Protein AF-A0A7C5ZPL4-F1 (afdb_monomer)

Sequence (131 aa):
MDIEQVAVFYNSINVDIITVKNFYTKLKKICKCLKPVDITNRREVSLFLEAMKKMKNIKNIFLINLGGDGSLFSSLSILAKTLETQKIHTISFNFGNKGFYCFYPKNLLFDFLEDKINIMDIIKNDYEEEN

Structure (mmCIF, N/CA/C/O backbone):
data_AF-A0A7C5ZPL4-F1
#
_entry.id   AF-A0A7C5ZPL4-F1
#
loop_
_atom_site.group_PDB
_atom_site.id
_atom_site.type_symbol
_atom_site.label_atom_id
_atom_site.label_alt_id
_atom_site.label_comp_id
_atom_site.label_asym_id
_atom_site.label_entity_id
_atom_site.label_seq_id
_atom_site.pdbx_PDB_ins_code
_atom_site.Cartn_x
_atom_site.Cartn_y
_atom_site.Cartn_z
_atom_site.occupancy
_atom_site.B_iso_or_equiv
_atom_site.auth_seq_id
_atom_site.auth_comp_id
_atom_site.auth_asym_id
_atom_site.auth_atom_id
_atom_site.pdbx_PDB_model_num
ATOM 1 N N . MET A 1 1 ? -20.536 -1.997 0.596 1.00 47.38 1 MET A N 1
ATOM 2 C CA . MET A 1 1 ? -19.347 -2.129 1.460 1.00 47.38 1 MET A CA 1
ATOM 3 C C . MET A 1 1 ? -18.987 -0.734 1.942 1.00 47.38 1 MET A C 1
ATOM 5 O O . MET A 1 1 ? -18.669 0.096 1.100 1.00 47.38 1 MET A O 1
ATOM 9 N N . ASP A 1 2 ? -19.099 -0.445 3.240 1.00 47.03 2 ASP A N 1
ATOM 10 C CA . ASP A 1 2 ? -18.647 0.839 3.797 1.00 47.03 2 ASP A CA 1
ATOM 11 C C . ASP A 1 2 ? -17.136 0.773 4.021 1.00 47.03 2 ASP A C 1
ATOM 13 O O . ASP A 1 2 ? -16.641 0.399 5.083 1.00 47.03 2 ASP A O 1
ATOM 17 N N . ILE A 1 3 ? -16.388 1.123 2.976 1.00 48.88 3 ILE A N 1
ATOM 18 C CA . ILE A 1 3 ? -14.916 1.158 2.928 1.00 48.88 3 ILE A CA 1
ATOM 19 C C . ILE A 1 3 ? -14.376 2.385 3.695 1.00 48.88 3 ILE A C 1
ATOM 21 O O . ILE A 1 3 ? -13.333 2.953 3.386 1.00 48.88 3 ILE A O 1
ATOM 25 N N . GLU A 1 4 ? -15.121 2.882 4.681 1.00 42.69 4 GLU A N 1
ATOM 26 C CA . GLU A 1 4 ? -14.905 4.217 5.241 1.00 42.69 4 GLU A CA 1
ATOM 27 C C . GLU A 1 4 ? -13.690 4.307 6.169 1.00 42.69 4 GLU A C 1
ATOM 29 O O . GLU A 1 4 ? -13.283 5.409 6.530 1.00 42.69 4 GLU A O 1
ATOM 34 N N . GLN A 1 5 ? -13.065 3.183 6.530 1.00 49.53 5 GLN A N 1
ATOM 35 C CA . GLN A 1 5 ? -11.955 3.154 7.484 1.00 49.53 5 GLN A CA 1
ATOM 36 C C . GLN A 1 5 ? -10.837 2.230 7.019 1.00 49.53 5 GLN A C 1
ATOM 38 O O . GLN A 1 5 ? -10.563 1.214 7.638 1.00 49.53 5 GLN A O 1
ATOM 43 N N . VAL A 1 6 ? -10.202 2.588 5.908 1.00 50.62 6 VAL A N 1
ATOM 44 C CA . VAL A 1 6 ? -9.039 1.873 5.384 1.00 50.62 6 VAL A CA 1
ATOM 45 C C . VAL A 1 6 ? -7.761 2.509 5.931 1.00 50.62 6 VAL A C 1
ATOM 47 O O . VAL A 1 6 ? -7.609 3.726 5.956 1.00 50.62 6 VAL A O 1
ATOM 50 N N . ALA A 1 7 ? -6.808 1.697 6.369 1.00 49.94 7 ALA A N 1
ATOM 51 C CA . ALA A 1 7 ? -5.435 2.144 6.567 1.00 49.94 7 ALA A CA 1
ATOM 52 C C . ALA A 1 7 ? -4.584 1.493 5.482 1.00 49.94 7 ALA A C 1
ATOM 54 O O . ALA A 1 7 ? -4.239 0.329 5.628 1.00 49.94 7 ALA A O 1
ATOM 55 N N . VAL A 1 8 ? -4.296 2.228 4.399 1.00 53.03 8 VAL A N 1
ATOM 56 C CA . VAL A 1 8 ? -3.412 1.742 3.334 1.00 53.03 8 VAL A CA 1
ATOM 57 C C . VAL A 1 8 ? -1.968 2.025 3.663 1.00 53.03 8 VAL A C 1
ATOM 59 O O . VAL A 1 8 ? -1.477 3.145 3.556 1.00 53.03 8 VAL A O 1
ATOM 62 N N . PHE A 1 9 ? -1.287 0.951 3.990 1.00 54.56 9 PHE A N 1
ATOM 63 C CA . PHE A 1 9 ? 0.153 0.902 4.086 1.00 54.56 9 PHE A CA 1
ATOM 64 C C . PHE A 1 9 ? 0.780 0.850 2.717 1.00 54.56 9 PHE A C 1
ATOM 66 O O . PHE A 1 9 ? 0.168 0.344 1.787 1.00 54.56 9 PHE A O 1
ATOM 73 N N . TYR A 1 10 ? 2.006 1.342 2.637 1.00 56.62 10 TYR A N 1
ATOM 74 C CA . TYR A 1 10 ? 2.786 1.354 1.425 1.00 56.62 10 TYR A CA 1
ATOM 75 C C . TYR A 1 10 ? 4.208 0.910 1.757 1.00 56.62 10 TYR A C 1
ATOM 77 O O . TYR A 1 10 ? 4.804 1.363 2.728 1.00 56.62 10 TYR A O 1
ATOM 85 N N . ASN A 1 11 ? 4.773 0.021 0.959 1.00 57.69 11 ASN A N 1
ATOM 86 C CA . ASN A 1 11 ? 6.172 -0.357 1.074 1.00 57.69 11 ASN A CA 1
ATOM 87 C C . ASN A 1 11 ? 6.708 -0.523 -0.335 1.00 57.69 11 ASN A C 1
ATOM 89 O O . ASN A 1 11 ? 6.133 -1.312 -1.078 1.00 57.69 11 ASN A O 1
ATOM 93 N N . SER A 1 12 ? 7.769 0.204 -0.689 1.00 58.69 12 SER A N 1
ATOM 94 C CA . SER A 1 12 ? 8.490 -0.060 -1.925 1.00 58.69 12 SER A CA 1
ATOM 95 C C . SER A 1 12 ? 9.966 -0.238 -1.741 1.00 58.69 12 SER A C 1
ATOM 97 O O . SER A 1 12 ? 10.683 0.679 -1.349 1.00 58.69 12 SER A O 1
ATOM 99 N N . ILE A 1 13 ? 10.412 -1.399 -2.184 1.00 61.62 13 ILE A N 1
ATOM 100 C CA . ILE A 1 13 ? 11.803 -1.673 -2.478 1.00 6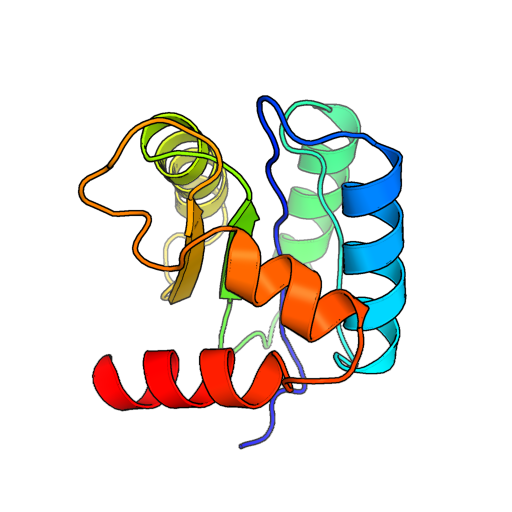1.62 13 ILE A CA 1
ATOM 101 C C . ILE A 1 13 ? 11.868 -1.804 -4.000 1.00 61.62 13 ILE A C 1
ATOM 103 O O . ILE A 1 13 ? 11.098 -2.565 -4.581 1.00 61.62 13 ILE A O 1
ATOM 107 N N . ASN A 1 14 ? 12.758 -1.046 -4.642 1.00 66.12 14 ASN A N 1
ATOM 108 C CA . ASN A 1 14 ? 12.953 -1.028 -6.101 1.00 66.12 14 ASN A CA 1
ATOM 109 C C . ASN A 1 14 ? 11.787 -0.458 -6.938 1.00 66.12 14 ASN A C 1
ATOM 111 O O . ASN A 1 14 ? 11.712 -0.730 -8.135 1.00 66.12 14 ASN A O 1
ATOM 115 N N . VAL A 1 15 ? 10.904 0.353 -6.346 1.00 75.00 15 VAL A N 1
ATOM 116 C CA . VAL A 1 15 ? 9.918 1.159 -7.093 1.00 75.00 15 VAL A CA 1
ATOM 117 C C . VAL A 1 15 ? 10.379 2.608 -7.103 1.00 75.00 15 VAL A C 1
ATOM 119 O O . VAL A 1 15 ? 10.842 3.119 -6.082 1.00 75.00 15 VAL A O 1
ATOM 122 N N . ASP A 1 16 ? 10.282 3.276 -8.248 1.00 81.00 16 ASP A N 1
ATOM 123 C CA . ASP A 1 16 ? 10.698 4.667 -8.357 1.00 81.00 16 ASP A CA 1
ATOM 124 C C . ASP A 1 16 ? 9.755 5.603 -7.580 1.00 81.00 16 ASP A C 1
ATOM 126 O O . ASP A 1 16 ? 8.538 5.409 -7.515 1.00 81.00 16 ASP A O 1
ATOM 130 N N . ILE A 1 17 ? 10.334 6.660 -7.002 1.00 75.94 17 ILE A N 1
ATOM 131 C CA . ILE A 1 17 ? 9.637 7.608 -6.120 1.00 75.94 17 ILE A CA 1
ATOM 132 C C . ILE A 1 17 ? 8.465 8.334 -6.797 1.00 75.94 17 ILE A C 1
ATOM 134 O O . ILE A 1 17 ? 7.549 8.795 -6.114 1.00 75.94 17 ILE A O 1
ATOM 138 N N . ILE A 1 18 ? 8.479 8.465 -8.126 1.00 82.94 18 ILE A N 1
ATOM 139 C CA . ILE A 1 18 ? 7.422 9.151 -8.874 1.00 82.94 18 ILE A CA 1
ATOM 140 C C . ILE A 1 18 ? 6.197 8.239 -8.956 1.00 82.94 18 ILE A C 1
ATOM 142 O O . ILE A 1 18 ? 5.100 8.670 -8.601 1.00 82.94 18 ILE A O 1
ATOM 146 N N . THR A 1 19 ? 6.388 6.969 -9.317 1.00 82.56 19 THR A N 1
ATOM 147 C CA . THR A 1 19 ? 5.342 5.937 -9.312 1.00 82.56 19 THR A CA 1
ATOM 148 C C . THR A 1 19 ? 4.688 5.821 -7.938 1.00 82.56 19 THR A C 1
ATOM 150 O O . THR A 1 19 ? 3.462 5.872 -7.837 1.00 82.56 19 THR A O 1
ATOM 153 N N . VAL A 1 20 ? 5.493 5.781 -6.868 1.00 77.12 20 VAL A N 1
ATOM 154 C CA . VAL A 1 20 ? 5.013 5.782 -5.473 1.00 77.12 20 VAL A CA 1
ATOM 155 C C . VAL A 1 20 ? 4.065 6.954 -5.201 1.00 77.12 20 VAL A C 1
ATOM 157 O O . VAL A 1 20 ? 2.942 6.783 -4.719 1.00 77.12 20 VAL A O 1
ATOM 160 N N . LYS A 1 21 ? 4.521 8.174 -5.512 1.00 78.69 21 LYS A N 1
ATOM 161 C CA . LYS A 1 21 ? 3.781 9.412 -5.242 1.00 78.69 21 LYS A CA 1
ATOM 162 C C . LYS A 1 21 ? 2.495 9.494 -6.053 1.00 78.69 21 LYS A C 1
ATOM 164 O O . LYS A 1 21 ? 1.470 9.922 -5.515 1.00 78.69 21 LYS A O 1
ATOM 169 N N . ASN A 1 22 ? 2.536 9.080 -7.316 1.00 85.56 22 ASN A N 1
ATOM 170 C CA . ASN A 1 22 ? 1.370 9.053 -8.192 1.00 85.56 22 ASN A CA 1
ATOM 171 C C . ASN A 1 22 ? 0.332 8.053 -7.681 1.00 85.56 22 ASN A C 1
ATOM 173 O O . ASN A 1 22 ? -0.841 8.411 -7.551 1.00 85.56 22 ASN A O 1
ATOM 177 N N . PHE A 1 23 ? 0.774 6.850 -7.303 1.00 83.12 23 PHE A N 1
ATOM 178 C CA . PHE A 1 23 ? -0.086 5.813 -6.738 1.00 83.12 23 PHE A CA 1
ATOM 179 C C . PHE A 1 23 ? -0.801 6.319 -5.490 1.00 83.12 23 PHE A C 1
ATOM 181 O O . PHE A 1 23 ? -2.030 6.310 -5.422 1.00 83.12 23 PHE A O 1
ATOM 188 N N . TYR A 1 24 ? -0.037 6.862 -4.543 1.00 77.19 24 TYR A N 1
ATOM 189 C CA . TYR A 1 24 ? -0.584 7.412 -3.312 1.00 77.19 24 TYR A CA 1
ATOM 190 C C . TYR A 1 24 ? -1.571 8.564 -3.559 1.00 77.19 24 TYR A C 1
ATOM 192 O O . TYR A 1 24 ? -2.670 8.582 -3.000 1.00 77.19 24 TYR A O 1
ATOM 200 N N . THR A 1 25 ? -1.204 9.522 -4.414 1.00 80.06 25 THR A N 1
ATOM 201 C CA . THR A 1 25 ? -2.050 10.683 -4.729 1.00 80.06 25 THR A CA 1
ATOM 202 C C . THR A 1 25 ? -3.380 10.250 -5.330 1.00 80.06 25 THR A C 1
ATOM 204 O O . THR A 1 25 ? -4.424 10.811 -4.993 1.00 80.06 25 THR A O 1
ATOM 207 N N . LYS A 1 26 ? -3.351 9.242 -6.205 1.00 83.81 26 LYS A N 1
ATOM 208 C CA . LYS A 1 26 ? -4.546 8.696 -6.836 1.00 83.81 26 LYS A CA 1
ATOM 209 C C . LYS A 1 26 ? -5.410 7.949 -5.831 1.00 83.81 26 LYS A C 1
ATOM 211 O O . LYS A 1 26 ? -6.593 8.247 -5.708 1.00 83.81 26 LYS A O 1
ATOM 216 N N . LEU A 1 27 ? -4.807 7.070 -5.039 1.00 77.62 27 LEU A N 1
ATOM 217 C CA . LEU A 1 27 ? -5.506 6.289 -4.028 1.00 77.62 27 LEU A CA 1
ATOM 218 C C . LEU A 1 27 ? -6.185 7.170 -2.966 1.00 77.62 27 LEU A C 1
ATOM 220 O O . LEU A 1 27 ? -7.303 6.888 -2.541 1.00 77.62 27 LEU A O 1
ATOM 224 N N . LYS A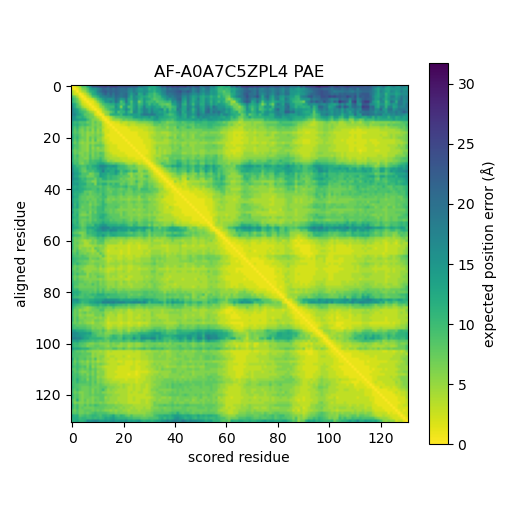 1 28 ? -5.567 8.301 -2.602 1.00 76.12 28 LYS A N 1
ATOM 225 C CA . LYS A 1 28 ? -6.138 9.278 -1.660 1.00 76.12 28 LYS A CA 1
ATOM 226 C C . LYS A 1 28 ? -7.444 9.910 -2.158 1.00 76.12 28 LYS A C 1
ATOM 228 O O . LYS A 1 28 ? -8.256 10.338 -1.345 1.00 76.12 28 LYS A O 1
ATOM 233 N N . LYS A 1 29 ? -7.661 9.982 -3.475 1.00 75.56 29 LYS A N 1
ATOM 234 C CA . LYS A 1 29 ? -8.931 10.468 -4.044 1.00 75.56 29 LYS A CA 1
ATOM 235 C C . LYS A 1 29 ? -10.063 9.451 -3.892 1.00 75.56 29 LYS A C 1
ATOM 237 O O . LYS A 1 29 ? -11.224 9.827 -3.986 1.00 75.56 29 LYS A O 1
ATOM 242 N N . ILE A 1 30 ? -9.715 8.184 -3.687 1.00 72.44 30 ILE A N 1
ATOM 243 C CA . ILE A 1 30 ? -10.639 7.054 -3.720 1.00 72.44 30 ILE A CA 1
ATOM 244 C C . ILE A 1 30 ? -10.990 6.608 -2.296 1.00 72.44 30 ILE A C 1
ATOM 246 O O . ILE A 1 30 ? -12.150 6.334 -1.995 1.00 72.44 30 ILE A O 1
ATOM 250 N N . CYS A 1 31 ? -10.013 6.586 -1.387 1.00 67.75 31 CYS A N 1
ATOM 251 C CA . CYS A 1 31 ? -10.231 6.178 -0.002 1.00 67.75 31 CYS A CA 1
ATOM 252 C C . CYS A 1 31 ? -10.416 7.395 0.917 1.00 67.75 31 CYS A C 1
ATOM 254 O O . CYS A 1 31 ? -9.539 8.253 1.016 1.00 67.75 31 CYS A O 1
ATOM 256 N N . LYS A 1 32 ? -11.536 7.436 1.655 1.00 58.12 32 LYS A N 1
ATOM 257 C CA . LYS A 1 32 ? -11.850 8.520 2.610 1.00 58.12 32 LYS A CA 1
ATOM 258 C C . LYS A 1 32 ? -10.897 8.562 3.812 1.00 58.12 32 LYS A C 1
ATOM 260 O O . LYS A 1 32 ? -10.599 9.637 4.324 1.00 58.12 32 LYS A O 1
ATOM 265 N N . CYS A 1 33 ? -10.392 7.404 4.230 1.00 58.00 33 CYS A N 1
ATOM 266 C CA . CYS A 1 33 ? -9.316 7.278 5.203 1.00 58.00 33 CYS A CA 1
ATOM 267 C C . CYS A 1 33 ? -8.135 6.622 4.490 1.00 58.00 33 CYS A C 1
ATOM 269 O O . CYS A 1 33 ? -8.244 5.495 4.022 1.00 58.00 33 CYS 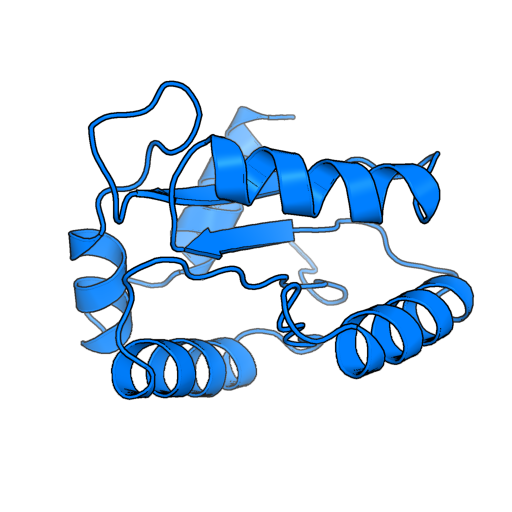A O 1
ATOM 271 N N . LEU A 1 34 ? -7.034 7.353 4.337 1.00 60.69 34 LEU A N 1
ATOM 272 C CA . LEU A 1 34 ? -5.795 6.838 3.769 1.00 60.69 34 LEU A CA 1
ATOM 273 C C . LEU A 1 34 ? -4.636 7.505 4.505 1.00 60.69 34 LEU A C 1
ATOM 275 O O . LEU A 1 34 ? -4.573 8.736 4.573 1.00 60.69 34 LEU A O 1
ATOM 279 N N . LYS A 1 35 ? -3.722 6.712 5.062 1.00 61.88 35 LYS A N 1
ATOM 280 C CA . LYS A 1 35 ? -2.466 7.217 5.617 1.00 61.88 35 LYS A CA 1
ATOM 281 C C . LYS A 1 35 ? -1.312 6.459 4.980 1.00 61.88 35 LYS A C 1
ATOM 283 O O . LYS A 1 35 ? -1.146 5.296 5.325 1.00 61.88 35 LYS A O 1
ATOM 288 N N . PRO A 1 36 ? -0.526 7.097 4.097 1.00 59.94 36 PRO A N 1
ATOM 289 C CA . PRO A 1 36 ? 0.688 6.478 3.613 1.00 59.94 36 PRO A CA 1
ATOM 290 C C . PRO A 1 36 ? 1.626 6.348 4.801 1.00 59.94 36 PRO A C 1
ATOM 292 O O . PRO A 1 36 ? 1.661 7.210 5.685 1.00 59.94 36 PRO A O 1
ATOM 295 N N . VAL A 1 37 ? 2.392 5.277 4.807 1.00 61.31 37 VAL A N 1
ATOM 296 C CA . VAL A 1 37 ? 3.458 5.101 5.776 1.00 61.31 37 VAL A CA 1
ATOM 297 C C . VAL A 1 37 ? 4.632 4.603 4.985 1.00 61.31 37 VAL A C 1
ATOM 299 O O . VAL A 1 37 ? 4.573 3.488 4.482 1.00 61.31 37 VAL A O 1
ATOM 302 N N . ASP A 1 38 ? 5.681 5.402 4.861 1.00 64.94 38 ASP A N 1
ATOM 303 C CA . ASP A 1 38 ? 6.962 4.844 4.466 1.00 64.94 38 ASP A CA 1
ATOM 304 C C . ASP A 1 38 ? 7.507 4.026 5.643 1.00 64.94 38 ASP A C 1
ATOM 306 O O . ASP A 1 38 ? 7.973 4.572 6.645 1.00 64.94 38 ASP A O 1
ATOM 310 N N . ILE A 1 39 ? 7.435 2.696 5.543 1.00 61.00 39 ILE A N 1
ATOM 311 C CA . ILE A 1 39 ? 7.905 1.815 6.618 1.00 61.00 39 ILE A CA 1
ATOM 312 C C . ILE A 1 39 ? 9.426 1.867 6.824 1.00 61.00 39 ILE A C 1
ATOM 314 O O . ILE A 1 39 ? 9.917 1.450 7.875 1.00 61.00 39 ILE A O 1
ATOM 318 N N . THR A 1 40 ? 10.180 2.379 5.847 1.00 61.25 40 THR A N 1
ATOM 319 C CA . THR A 1 40 ? 11.624 2.606 5.989 1.00 61.25 40 THR A CA 1
ATOM 320 C C . THR A 1 40 ? 11.902 3.868 6.808 1.00 61.25 40 THR A C 1
ATOM 322 O O . THR A 1 40 ? 12.934 3.976 7.478 1.00 61.25 40 THR A O 1
ATOM 325 N N . ASN A 1 41 ? 10.936 4.790 6.859 1.00 71.00 41 ASN A N 1
ATOM 326 C CA . ASN A 1 41 ? 10.982 5.994 7.666 1.00 71.00 41 ASN A CA 1
ATOM 327 C C . ASN A 1 41 ? 10.418 5.740 9.072 1.00 71.00 41 ASN A C 1
ATOM 329 O O . ASN A 1 41 ? 9.215 5.822 9.331 1.00 71.00 41 ASN A O 1
ATOM 333 N N . ARG A 1 42 ? 11.317 5.520 10.040 1.00 73.00 42 ARG A N 1
ATOM 334 C CA . ARG A 1 42 ? 10.948 5.279 11.449 1.00 73.00 42 ARG A CA 1
ATOM 335 C C . ARG A 1 42 ? 10.021 6.346 12.038 1.00 73.00 42 ARG A C 1
ATOM 337 O O . ARG A 1 42 ? 9.192 6.020 12.882 1.00 73.00 42 ARG A O 1
ATOM 344 N N . ARG A 1 43 ? 10.150 7.613 11.623 1.00 77.19 43 ARG A N 1
ATOM 345 C CA . ARG A 1 43 ? 9.307 8.701 12.139 1.00 77.19 43 ARG A CA 1
ATOM 346 C C . ARG A 1 43 ? 7.870 8.566 11.650 1.00 77.19 43 ARG A C 1
ATOM 348 O O . ARG A 1 43 ? 6.948 8.750 12.441 1.00 77.19 43 ARG A O 1
ATOM 355 N N . GLU A 1 44 ? 7.684 8.247 10.373 1.00 72.44 44 GLU A N 1
ATOM 3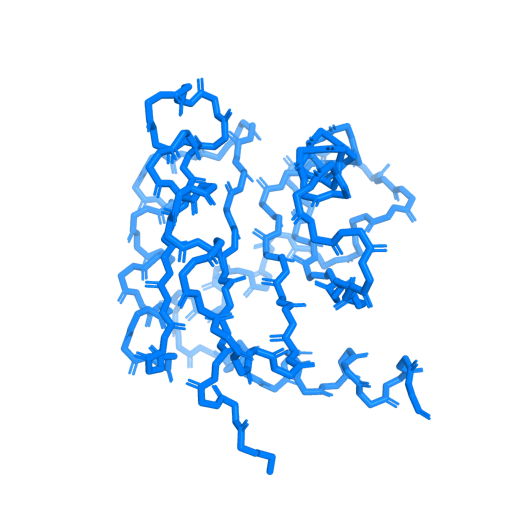56 C CA . GLU A 1 44 ? 6.354 8.015 9.804 1.00 72.44 44 GLU A CA 1
ATOM 357 C C . GLU A 1 44 ? 5.692 6.796 10.428 1.00 72.44 44 GLU A C 1
ATOM 359 O O . GLU A 1 44 ? 4.530 6.885 10.822 1.00 72.44 44 GLU A O 1
ATOM 364 N N . VAL A 1 45 ? 6.449 5.710 10.619 1.00 72.94 45 VAL A N 1
ATOM 365 C CA . VAL A 1 45 ? 5.969 4.530 11.347 1.00 72.94 45 VAL A CA 1
ATOM 366 C C . VAL A 1 45 ? 5.477 4.927 12.737 1.00 72.94 45 VAL A C 1
ATOM 368 O O . VAL A 1 45 ? 4.326 4.661 13.059 1.00 72.94 45 VAL A O 1
ATOM 371 N N . SER A 1 46 ? 6.274 5.628 13.548 1.00 76.12 46 SER A N 1
ATOM 372 C CA . SER A 1 46 ? 5.852 6.033 14.900 1.00 76.12 46 SER A CA 1
ATOM 373 C C . SER A 1 46 ? 4.577 6.886 14.907 1.00 76.12 46 SER A C 1
ATOM 375 O O . SER A 1 46 ? 3.652 6.600 15.667 1.00 76.12 46 SER A O 1
ATOM 377 N N . LEU A 1 47 ? 4.492 7.898 14.034 1.00 75.19 47 LEU A N 1
ATOM 378 C CA . LEU A 1 47 ? 3.300 8.751 13.908 1.00 75.19 47 LEU A CA 1
ATOM 379 C C . LEU A 1 47 ? 2.067 7.953 13.478 1.00 75.19 47 LEU A C 1
ATOM 381 O O . LEU A 1 47 ? 0.944 8.223 13.917 1.00 75.19 47 LEU A O 1
ATOM 385 N N . PHE A 1 48 ? 2.274 6.967 12.613 1.00 73.88 48 PHE A N 1
ATOM 386 C CA . PHE A 1 48 ? 1.237 6.051 12.193 1.00 73.88 48 PHE A CA 1
ATOM 387 C C . PHE A 1 48 ? 0.752 5.172 13.356 1.00 73.88 48 PHE A C 1
ATOM 389 O O . PHE A 1 48 ? -0.452 5.120 13.611 1.00 73.88 48 PHE A O 1
ATOM 396 N N . LEU A 1 49 ? 1.667 4.545 14.103 1.00 74.50 49 LEU A N 1
ATOM 397 C CA . LEU A 1 49 ? 1.330 3.693 15.248 1.00 74.50 49 LEU A CA 1
ATOM 398 C C . LEU A 1 49 ? 0.524 4.464 16.305 1.00 74.50 49 LEU A C 1
ATOM 400 O O . LEU A 1 49 ? -0.463 3.955 16.838 1.00 74.50 49 LEU A O 1
ATOM 404 N N . GLU A 1 50 ? 0.899 5.714 16.583 1.00 77.25 50 GLU A N 1
ATOM 405 C CA . GLU A 1 50 ? 0.142 6.585 17.487 1.00 77.25 50 GLU A CA 1
ATOM 406 C C . GLU A 1 50 ? -1.252 6.928 16.962 1.00 77.25 50 GLU A C 1
ATOM 408 O O . GLU A 1 50 ? -2.208 6.997 17.739 1.00 77.25 50 GLU A O 1
ATOM 413 N N . ALA A 1 51 ? -1.383 7.164 15.656 1.00 72.94 51 ALA A N 1
ATOM 414 C CA . ALA A 1 51 ? -2.677 7.437 15.053 1.00 72.94 51 ALA A CA 1
ATOM 415 C C . ALA A 1 51 ? -3.604 6.221 15.133 1.00 72.94 51 ALA A C 1
ATOM 417 O O . ALA A 1 51 ? -4.769 6.385 15.485 1.00 72.94 51 ALA A O 1
ATOM 418 N N . MET A 1 52 ? -3.087 5.018 14.873 1.00 71.25 52 MET A N 1
ATOM 419 C CA . MET A 1 52 ? -3.878 3.787 14.944 1.00 71.25 52 MET A CA 1
ATOM 420 C C . MET A 1 52 ? -4.404 3.511 16.342 1.00 71.25 52 MET A C 1
ATOM 422 O O . MET A 1 52 ? -5.586 3.225 16.497 1.00 71.25 52 MET A O 1
ATOM 426 N N . LYS A 1 53 ? -3.577 3.697 17.379 1.00 72.88 53 LYS A N 1
ATOM 427 C CA . LYS A 1 53 ? -4.013 3.552 18.780 1.00 72.88 53 LYS A CA 1
ATOM 428 C C . LYS A 1 53 ? -5.195 4.460 19.143 1.00 72.88 53 LYS A C 1
ATOM 430 O O . LYS A 1 53 ? -5.941 4.160 20.071 1.00 72.88 53 LYS A O 1
ATOM 435 N N . LYS A 1 54 ? -5.368 5.581 18.436 1.00 72.25 54 LYS A N 1
ATOM 436 C CA . LYS A 1 54 ? -6.464 6.540 18.653 1.00 72.25 54 LYS A CA 1
ATOM 437 C C . LYS A 1 54 ? -7.728 6.195 17.856 1.00 72.25 54 LYS A C 1
ATOM 439 O O . LYS A 1 54 ? -8.795 6.725 18.160 1.00 72.25 54 LYS A O 1
ATOM 444 N N . MET A 1 55 ? -7.637 5.322 16.856 1.00 70.31 55 MET A N 1
ATOM 445 C CA . MET A 1 55 ? -8.755 4.952 15.991 1.00 70.31 55 MET A CA 1
ATOM 446 C C . MET A 1 55 ? -9.547 3.788 16.610 1.00 70.31 55 MET A C 1
ATOM 448 O O . MET A 1 55 ? -9.271 2.622 16.360 1.00 70.31 55 MET A O 1
ATOM 452 N N . LYS A 1 56 ? -10.556 4.105 17.431 1.00 59.81 56 LYS A N 1
ATOM 453 C CA . LYS A 1 56 ? -11.306 3.106 18.222 1.00 59.81 56 LYS A CA 1
ATOM 454 C C . LYS A 1 56 ? -12.308 2.232 17.443 1.00 59.81 56 LYS A C 1
ATOM 456 O O . LYS A 1 56 ? -12.853 1.315 18.039 1.00 59.81 56 LYS A O 1
ATOM 461 N N . ASN A 1 57 ? -12.545 2.483 16.150 1.00 63.59 57 ASN A N 1
ATOM 462 C CA . ASN A 1 57 ? -13.639 1.852 15.387 1.00 63.59 57 ASN A CA 1
ATOM 463 C C . ASN A 1 57 ? -13.232 1.217 14.044 1.00 63.59 57 ASN A C 1
ATOM 465 O O . ASN A 1 57 ? -14.118 0.909 13.246 1.00 63.59 57 ASN A O 1
ATOM 469 N N . ILE A 1 58 ? -11.935 1.003 13.782 1.00 65.56 58 ILE A N 1
ATOM 470 C CA . ILE A 1 58 ? -11.503 0.413 12.504 1.00 65.56 58 ILE A CA 1
ATOM 471 C C . ILE A 1 58 ? -12.011 -1.023 12.399 1.00 65.56 58 ILE A C 1
ATOM 473 O O . ILE A 1 58 ? -11.654 -1.875 13.211 1.00 65.56 58 ILE A O 1
ATOM 4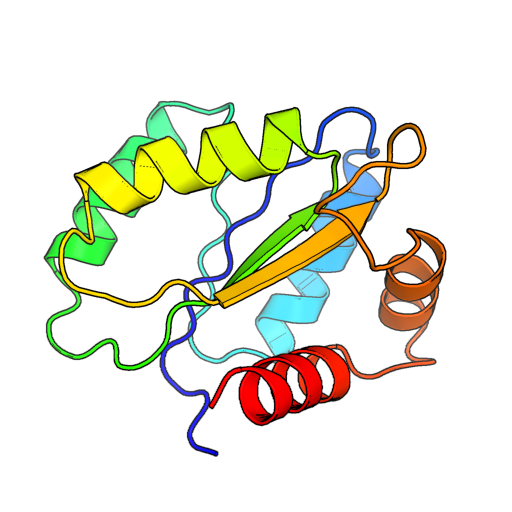77 N N . LYS A 1 59 ? -12.844 -1.279 11.388 1.00 67.75 59 LYS A N 1
ATOM 478 C CA . LYS A 1 59 ? -13.408 -2.609 11.125 1.00 67.75 59 LYS A CA 1
ATOM 479 C C . LYS A 1 59 ? -12.547 -3.444 10.180 1.00 67.75 59 LYS A C 1
ATOM 481 O O . LYS A 1 59 ? -12.446 -4.642 10.390 1.00 67.75 59 LYS A O 1
ATOM 486 N N . ASN A 1 60 ? -11.920 -2.818 9.182 1.00 72.75 60 ASN A N 1
ATOM 487 C CA . ASN A 1 60 ? -11.128 -3.504 8.160 1.00 72.75 60 ASN A CA 1
ATOM 488 C C . ASN A 1 60 ? -9.827 -2.740 7.899 1.00 72.75 60 ASN A C 1
ATOM 490 O O . ASN A 1 60 ? -9.853 -1.526 7.714 1.00 72.75 60 ASN A O 1
ATOM 494 N N . ILE A 1 61 ? -8.695 -3.437 7.847 1.00 74.94 61 ILE A N 1
ATOM 495 C CA . ILE A 1 61 ? -7.384 -2.841 7.565 1.00 74.94 61 ILE A CA 1
ATOM 496 C C . ILE A 1 61 ? -6.825 -3.482 6.304 1.00 74.94 61 ILE A C 1
ATOM 498 O O . ILE A 1 61 ? -6.774 -4.702 6.230 1.00 74.94 61 ILE A O 1
ATOM 502 N N . PHE A 1 62 ? -6.391 -2.669 5.337 1.00 79.06 62 PHE A N 1
ATOM 503 C CA . PHE A 1 62 ? -5.849 -3.149 4.064 1.00 79.06 62 PHE A CA 1
ATOM 504 C C . PHE A 1 62 ? -4.418 -2.654 3.861 1.00 79.06 62 PHE A C 1
ATOM 506 O O . PHE A 1 62 ? -4.190 -1.476 3.625 1.00 79.06 62 PHE A O 1
ATOM 513 N N . LEU A 1 63 ? -3.440 -3.546 3.897 1.00 81.19 63 LEU A N 1
ATOM 514 C CA . LEU A 1 63 ? -2.048 -3.252 3.565 1.00 81.19 63 LEU A CA 1
ATOM 515 C C . LEU A 1 63 ? -1.843 -3.367 2.055 1.00 81.19 63 LEU A C 1
ATOM 517 O O . LEU A 1 63 ? -1.976 -4.461 1.521 1.00 81.19 63 LEU A O 1
ATOM 521 N N . ILE A 1 64 ? -1.479 -2.267 1.379 1.00 82.75 64 ILE A N 1
ATOM 522 C CA . ILE A 1 64 ? -1.085 -2.313 -0.035 1.00 82.75 64 ILE A CA 1
ATOM 523 C C . ILE A 1 64 ? 0.445 -2.336 -0.162 1.00 82.75 64 ILE A C 1
ATOM 525 O O . ILE A 1 64 ? 1.129 -1.320 -0.071 1.00 82.75 64 ILE A O 1
ATOM 529 N N . ASN A 1 65 ? 1.022 -3.508 -0.391 1.00 83.12 65 ASN A N 1
ATOM 530 C CA . ASN A 1 65 ? 2.469 -3.660 -0.545 1.00 83.12 65 ASN A CA 1
ATOM 531 C C . ASN A 1 65 ? 2.884 -3.475 -2.016 1.00 83.12 65 ASN A C 1
ATOM 533 O O . ASN A 1 65 ? 2.319 -4.125 -2.888 1.00 83.12 65 ASN A O 1
ATOM 537 N N . LEU A 1 66 ? 3.889 -2.638 -2.299 1.00 84.38 66 LEU A N 1
ATOM 538 C CA . LEU A 1 66 ? 4.506 -2.495 -3.626 1.00 84.38 66 LEU A CA 1
ATOM 539 C C . LEU A 1 66 ? 5.942 -3.032 -3.608 1.00 84.38 66 LEU A C 1
ATOM 541 O O . LEU A 1 66 ? 6.914 -2.283 -3.667 1.00 84.38 66 LEU A O 1
ATOM 545 N N . GLY A 1 67 ? 6.116 -4.339 -3.505 1.00 83.50 67 GLY A N 1
ATOM 546 C CA . GLY A 1 67 ? 7.443 -4.903 -3.295 1.00 83.50 67 GLY A CA 1
ATOM 547 C C . GLY A 1 67 ? 7.470 -6.403 -3.491 1.00 83.50 67 GLY A C 1
ATOM 548 O O . GLY A 1 67 ? 6.915 -6.909 -4.455 1.00 83.50 67 GLY A O 1
ATOM 549 N N . GLY A 1 68 ? 8.151 -7.115 -2.601 1.00 85.06 68 GLY A N 1
ATOM 550 C CA . GLY A 1 68 ? 8.207 -8.577 -2.606 1.00 85.06 68 GLY A CA 1
ATOM 551 C C . GLY A 1 68 ? 7.830 -9.148 -1.243 1.00 85.06 68 GLY A C 1
ATOM 552 O O . GLY A 1 68 ? 7.464 -8.411 -0.329 1.00 85.06 68 GLY A O 1
ATOM 553 N N . ASP A 1 69 ? 7.969 -10.461 -1.072 1.00 85.31 69 ASP A N 1
ATOM 554 C CA . ASP A 1 69 ? 7.534 -11.136 0.160 1.00 85.31 69 ASP A CA 1
ATOM 555 C C . ASP A 1 69 ? 8.238 -10.587 1.414 1.00 85.31 69 ASP A C 1
ATOM 557 O O . ASP A 1 69 ? 7.602 -10.327 2.431 1.00 85.31 69 ASP A O 1
ATOM 561 N N . GLY A 1 70 ? 9.548 -10.325 1.342 1.00 82.62 70 GLY A N 1
ATOM 562 C CA . GLY A 1 70 ? 10.296 -9.754 2.471 1.00 82.62 70 GLY A CA 1
ATOM 563 C C . GLY A 1 70 ? 9.787 -8.372 2.899 1.00 82.62 70 GLY A C 1
ATOM 564 O O . GLY A 1 70 ? 9.766 -8.045 4.090 1.00 82.62 70 GLY A O 1
ATOM 565 N N . SER A 1 71 ? 9.335 -7.569 1.933 1.00 80.19 71 SER A N 1
ATOM 566 C CA . SER A 1 71 ? 8.782 -6.240 2.180 1.00 80.19 71 SER A CA 1
ATOM 567 C C . SER A 1 71 ? 7.392 -6.361 2.827 1.00 80.19 71 SER A C 1
ATOM 569 O O . SER A 1 71 ? 7.133 -5.725 3.851 1.00 80.19 71 SER A O 1
ATOM 571 N N . LEU A 1 72 ? 6.554 -7.274 2.326 1.00 84.75 72 LEU A N 1
ATOM 572 C CA . LEU A 1 72 ? 5.258 -7.616 2.914 1.00 84.75 72 LEU A CA 1
ATOM 573 C C . LEU A 1 72 ? 5.388 -8.076 4.378 1.00 84.75 72 LEU A C 1
ATOM 575 O O . LEU A 1 72 ? 4.731 -7.520 5.259 1.00 84.75 72 LEU A O 1
ATOM 579 N N . PHE A 1 73 ? 6.270 -9.039 4.666 1.00 85.12 73 PHE A N 1
ATOM 580 C CA . PHE A 1 73 ? 6.461 -9.554 6.027 1.00 85.12 73 PHE A CA 1
ATOM 581 C C . PHE A 1 73 ? 7.001 -8.501 6.998 1.00 85.12 73 PHE A C 1
ATOM 583 O O . PHE A 1 73 ? 6.590 -8.466 8.161 1.00 85.12 73 PHE A O 1
ATOM 590 N N . SER A 1 74 ? 7.881 -7.611 6.530 1.00 80.31 74 SER A N 1
ATOM 591 C CA . SER A 1 74 ? 8.373 -6.490 7.341 1.00 80.31 74 SER A CA 1
ATOM 592 C C . SER A 1 74 ? 7.228 -5.564 7.758 1.00 80.31 74 SER A C 1
ATOM 594 O O . SER A 1 74 ? 7.120 -5.206 8.932 1.00 80.31 74 SER A O 1
ATOM 596 N N . SER A 1 75 ? 6.338 -5.230 6.818 1.00 78.75 75 SER A N 1
ATOM 597 C CA . SER A 1 75 ? 5.141 -4.433 7.092 1.00 78.75 75 SER A CA 1
ATOM 598 C C . SER A 1 75 ? 4.216 -5.146 8.079 1.00 78.75 75 SER A C 1
ATOM 600 O O . SER A 1 75 ? 3.862 -4.569 9.103 1.00 78.75 75 SER A O 1
ATOM 602 N N . LEU A 1 76 ? 3.887 -6.418 7.839 1.00 82.00 76 LEU A N 1
ATOM 603 C CA . LEU A 1 76 ? 3.013 -7.197 8.721 1.00 82.00 76 LEU A CA 1
ATOM 604 C C . LEU A 1 76 ? 3.557 -7.308 10.151 1.00 82.00 76 LEU A C 1
ATOM 606 O O . LEU A 1 76 ? 2.791 -7.166 11.098 1.00 82.00 76 LEU A O 1
ATOM 610 N N . SER A 1 77 ? 4.869 -7.486 10.331 1.00 81.38 77 SER A N 1
ATOM 611 C CA . SER A 1 77 ? 5.499 -7.561 11.659 1.00 81.38 77 SER A CA 1
ATOM 612 C C . SER A 1 77 ? 5.313 -6.279 12.483 1.00 81.38 77 SER A C 1
ATOM 614 O O . SER A 1 77 ? 5.064 -6.333 13.689 1.00 81.38 77 SER A O 1
ATOM 616 N N . ILE A 1 78 ? 5.394 -5.110 11.839 1.00 77.69 78 ILE A N 1
ATOM 617 C CA . ILE A 1 78 ? 5.165 -3.808 12.487 1.00 77.69 78 ILE A CA 1
ATOM 618 C C . ILE A 1 78 ? 3.696 -3.671 12.910 1.00 77.69 78 ILE A C 1
ATOM 620 O O . ILE A 1 78 ? 3.394 -3.176 14.001 1.00 77.69 78 ILE A O 1
ATOM 624 N N . LEU A 1 79 ? 2.783 -4.130 12.055 1.00 76.31 79 LEU A N 1
ATOM 625 C CA . LEU A 1 79 ? 1.346 -4.015 12.276 1.00 76.31 79 LEU A CA 1
ATOM 626 C C . LEU A 1 79 ? 0.815 -4.996 13.305 1.00 76.31 79 LEU A C 1
ATOM 628 O O . LEU A 1 79 ? 0.053 -4.584 14.174 1.00 76.31 79 LEU A O 1
ATOM 632 N N . ALA A 1 80 ? 1.273 -6.244 13.271 1.00 75.94 80 ALA A N 1
ATOM 633 C CA . ALA A 1 80 ? 0.891 -7.272 14.230 1.00 75.94 80 ALA A CA 1
ATOM 634 C C . ALA A 1 80 ? 1.186 -6.840 15.675 1.00 75.94 80 ALA A C 1
ATOM 636 O O . ALA A 1 80 ? 0.351 -7.032 16.548 1.00 75.94 80 ALA A O 1
ATOM 637 N N . LYS A 1 81 ? 2.315 -6.155 15.916 1.00 71.56 81 LYS A N 1
ATOM 638 C CA . LYS A 1 81 ? 2.671 -5.591 17.236 1.00 71.56 81 LYS A CA 1
ATOM 639 C C . LYS A 1 81 ? 1.743 -4.477 17.726 1.00 71.56 81 LYS A C 1
ATOM 641 O O . LYS A 1 81 ? 1.823 -4.070 18.878 1.00 71.56 81 LYS A O 1
ATOM 646 N N . THR A 1 82 ? 0.947 -3.902 16.835 1.00 69.75 82 THR A N 1
ATOM 647 C CA . THR A 1 82 ? 0.165 -2.689 17.110 1.00 69.75 82 THR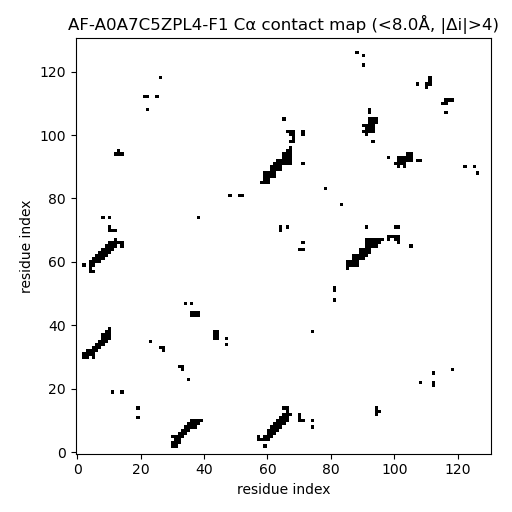 A CA 1
ATOM 648 C C . THR A 1 82 ? -1.328 -2.969 17.100 1.00 69.75 82 THR A C 1
ATOM 650 O O . THR A 1 82 ? -2.081 -2.325 17.825 1.00 69.75 82 THR A O 1
ATOM 653 N N . LEU A 1 83 ? -1.747 -3.917 16.270 1.00 71.44 83 LEU A N 1
ATOM 654 C CA . LEU A 1 83 ? -3.133 -4.199 15.932 1.00 71.44 83 LEU A CA 1
ATOM 655 C C . LEU A 1 83 ? -3.496 -5.633 16.320 1.00 71.44 83 LEU A C 1
ATOM 657 O O . LEU A 1 83 ? -4.249 -6.263 15.594 1.00 71.44 83 LEU A O 1
ATOM 661 N N . GLU A 1 84 ? -2.943 -6.144 17.428 1.00 66.56 84 GLU A N 1
ATOM 662 C CA . GLU A 1 84 ? -2.931 -7.556 17.872 1.00 66.56 84 GLU A CA 1
ATOM 663 C C . GLU A 1 84 ? -4.259 -8.335 17.720 1.00 66.56 84 GLU A C 1
ATOM 665 O O . GLU A 1 84 ? -4.248 -9.562 17.707 1.00 66.56 84 GLU A O 1
ATOM 670 N N . THR A 1 85 ? -5.401 -7.656 17.579 1.00 65.00 85 THR A N 1
ATOM 671 C CA . THR A 1 85 ? -6.744 -8.242 17.460 1.00 65.00 85 THR A CA 1
ATOM 672 C C . THR A 1 85 ? -7.463 -7.993 16.125 1.00 65.00 85 THR A C 1
ATOM 674 O O . THR A 1 85 ? -8.585 -8.464 15.952 1.00 65.00 85 THR A O 1
ATOM 677 N N . GLN A 1 86 ? -6.870 -7.267 15.172 1.00 70.06 86 GLN A N 1
ATOM 678 C CA . GLN A 1 86 ? -7.514 -6.907 13.902 1.00 70.06 86 GLN A CA 1
ATOM 679 C C . GLN A 1 86 ? -6.947 -7.715 12.730 1.00 70.06 86 GLN A C 1
ATOM 681 O O . GLN A 1 86 ? -5.734 -7.760 12.522 1.00 70.06 86 GLN A O 1
ATOM 686 N N . LYS A 1 87 ? -7.835 -8.317 11.924 1.00 76.56 87 LYS A N 1
ATOM 687 C CA . LYS A 1 87 ? -7.460 -8.946 10.648 1.00 76.56 87 LYS A CA 1
ATOM 688 C C . LYS A 1 87 ? -6.936 -7.858 9.703 1.00 76.56 87 LYS A C 1
ATOM 690 O O . LYS A 1 87 ? -7.581 -6.826 9.508 1.00 76.56 87 LYS A O 1
ATOM 695 N N . ILE A 1 88 ? -5.748 -8.089 9.151 1.00 79.69 88 ILE A N 1
ATOM 696 C CA . ILE A 1 88 ? -5.122 -7.230 8.144 1.0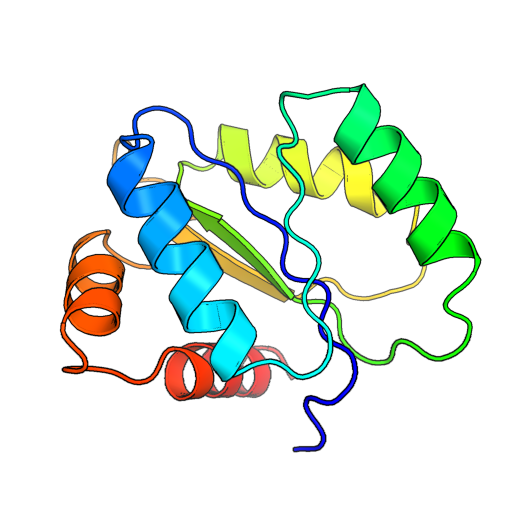0 79.69 88 ILE A CA 1
ATOM 697 C C . ILE A 1 88 ? -5.239 -7.959 6.813 1.00 79.69 88 ILE A C 1
ATOM 699 O O . ILE A 1 88 ? -4.648 -9.022 6.643 1.00 79.69 88 ILE A O 1
ATOM 703 N N . HIS A 1 89 ? -5.982 -7.373 5.888 1.00 81.62 89 HIS A N 1
ATOM 704 C CA . HIS A 1 89 ? -6.070 -7.816 4.503 1.00 81.62 89 HIS A CA 1
ATOM 705 C C . HIS A 1 89 ? -4.871 -7.271 3.733 1.00 81.62 89 HIS A C 1
ATOM 707 O O . HIS A 1 89 ? -4.448 -6.135 3.971 1.00 81.62 89 HIS A O 1
ATOM 713 N N . THR A 1 90 ? -4.299 -8.052 2.823 1.00 84.00 90 THR A N 1
ATOM 714 C CA . THR A 1 90 ? -3.064 -7.660 2.134 1.00 84.00 90 THR A CA 1
ATOM 715 C C . THR A 1 90 ? -3.224 -7.696 0.631 1.00 84.00 90 THR A C 1
ATOM 717 O O . THR A 1 90 ? -3.460 -8.751 0.068 1.00 84.00 90 THR A O 1
ATOM 720 N N . ILE A 1 91 ? -2.967 -6.566 -0.018 1.00 85.69 91 ILE A N 1
ATOM 721 C CA . ILE A 1 91 ? -2.966 -6.436 -1.472 1.00 85.69 91 ILE A CA 1
ATOM 722 C C . ILE A 1 91 ? -1.535 -6.158 -1.897 1.00 85.69 91 ILE A C 1
ATOM 724 O O . ILE A 1 91 ? -0.991 -5.083 -1.649 1.00 85.69 91 ILE A O 1
ATOM 728 N N . SER A 1 92 ? -0.895 -7.139 -2.514 1.00 86.06 92 SER A N 1
ATOM 729 C CA . SER A 1 92 ? 0.549 -7.091 -2.737 1.00 86.06 92 SER A CA 1
ATOM 730 C C . SER A 1 92 ? 0.890 -7.111 -4.220 1.00 86.06 92 SER A C 1
ATOM 732 O O . SER A 1 92 ? 0.766 -8.143 -4.880 1.00 86.06 92 SER A O 1
ATOM 734 N N . PHE A 1 93 ? 1.373 -5.976 -4.722 1.00 87.50 93 PHE A N 1
ATOM 735 C CA . PHE A 1 93 ? 1.929 -5.826 -6.059 1.00 87.50 93 PHE A CA 1
ATOM 736 C C . PHE A 1 93 ? 3.399 -6.234 -6.065 1.00 87.50 93 PHE A C 1
ATOM 738 O O . PHE A 1 93 ? 4.215 -5.670 -5.334 1.00 87.50 93 PHE A O 1
ATOM 745 N N . ASN A 1 94 ? 3.737 -7.204 -6.908 1.00 87.94 94 ASN A N 1
ATOM 746 C CA . ASN A 1 94 ? 5.074 -7.749 -7.019 1.00 87.94 94 ASN A CA 1
ATOM 747 C C . ASN A 1 94 ? 5.968 -6.888 -7.924 1.00 87.94 94 ASN A C 1
ATOM 749 O O . ASN A 1 94 ? 5.799 -6.866 -9.147 1.00 87.94 94 ASN A O 1
ATOM 753 N N . PHE A 1 95 ? 6.940 -6.214 -7.308 1.00 82.19 95 PHE A N 1
ATOM 754 C CA . PHE A 1 95 ? 7.993 -5.435 -7.974 1.00 82.19 95 PHE A CA 1
ATOM 755 C C . PHE A 1 95 ? 9.373 -6.114 -7.933 1.00 82.19 95 PHE A C 1
ATOM 757 O O . PHE A 1 95 ? 10.349 -5.558 -8.437 1.00 82.19 95 PHE A O 1
ATOM 764 N N . GLY A 1 96 ? 9.465 -7.309 -7.346 1.00 74.12 96 GLY A N 1
ATOM 765 C CA . GLY A 1 96 ? 10.681 -8.113 -7.285 1.00 74.12 96 GLY A CA 1
ATOM 766 C C . GLY A 1 96 ? 10.639 -9.331 -8.209 1.00 74.12 96 GLY A C 1
ATOM 767 O O . GLY A 1 96 ? 9.966 -9.351 -9.240 1.00 74.12 96 GLY A O 1
ATOM 768 N N . ASN A 1 97 ? 11.374 -10.373 -7.816 1.00 76.81 97 ASN A N 1
ATOM 769 C CA . ASN A 1 97 ? 11.250 -11.698 -8.421 1.00 76.81 97 ASN A CA 1
ATOM 770 C C . ASN A 1 97 ? 9.905 -12.338 -8.038 1.00 76.81 97 ASN A C 1
ATOM 772 O O . ASN A 1 97 ? 9.267 -11.931 -7.066 1.00 76.81 97 ASN A O 1
ATOM 776 N N . LYS A 1 98 ? 9.476 -13.365 -8.785 1.00 75.44 98 LYS A N 1
ATOM 777 C CA . LYS A 1 98 ? 8.249 -14.115 -8.476 1.00 75.44 98 LYS A CA 1
ATOM 778 C C . LYS A 1 98 ? 8.296 -14.609 -7.021 1.00 75.44 98 LYS A C 1
ATOM 780 O O . LYS A 1 98 ? 9.166 -15.405 -6.677 1.00 75.44 98 LYS A O 1
ATOM 785 N N . GLY A 1 99 ? 7.395 -14.083 -6.194 1.00 72.19 99 GLY A N 1
ATOM 786 C CA . GLY A 1 99 ? 7.243 -14.432 -4.782 1.00 72.19 99 GLY A CA 1
ATOM 787 C C . GLY A 1 99 ? 6.100 -15.420 -4.563 1.00 72.19 99 GLY A C 1
ATOM 788 O O . GLY A 1 99 ? 5.411 -15.805 -5.510 1.00 72.19 99 GLY A O 1
ATOM 789 N N . PHE A 1 100 ? 5.904 -15.808 -3.308 1.00 81.69 100 PHE A N 1
ATOM 790 C CA . PHE A 1 100 ? 4.842 -16.706 -2.857 1.00 81.69 100 PHE A CA 1
ATOM 791 C C . PHE A 1 100 ? 3.623 -15.974 -2.302 1.00 81.69 100 PHE A C 1
ATOM 793 O O . PHE A 1 100 ? 2.571 -16.593 -2.227 1.00 81.69 100 PHE A O 1
ATOM 800 N N . TYR A 1 101 ? 3.755 -14.701 -1.908 1.00 83.31 101 TYR A N 1
ATOM 801 C CA . TYR A 1 101 ? 2.692 -13.943 -1.229 1.00 83.31 101 TYR A CA 1
ATOM 802 C C . TYR A 1 101 ? 2.364 -12.604 -1.909 1.00 83.31 101 TYR A C 1
ATOM 804 O O . TYR A 1 101 ? 1.398 -11.933 -1.551 1.00 83.31 101 TYR A O 1
ATOM 812 N N . CYS A 1 102 ? 3.156 -12.200 -2.906 1.00 83.44 102 CYS A N 1
ATOM 813 C CA . CYS A 1 102 ? 2.891 -11.031 -3.745 1.00 83.44 102 CYS A CA 1
ATOM 814 C C . CYS A 1 102 ? 2.355 -11.474 -5.112 1.00 83.44 102 CYS A C 1
ATOM 816 O O . CYS A 1 102 ? 3.134 -11.766 -6.025 1.00 83.44 102 CYS A O 1
ATOM 818 N N . PHE A 1 103 ? 1.029 -11.550 -5.235 1.00 83.56 103 PHE A N 1
ATOM 819 C CA . PHE A 1 103 ? 0.361 -12.161 -6.389 1.00 83.56 103 PHE A CA 1
ATOM 820 C C . PHE A 1 103 ? 0.039 -11.182 -7.519 1.00 83.56 103 PHE A C 1
ATOM 822 O O . PHE A 1 103 ? 0.026 -11.583 -8.684 1.00 83.56 103 PHE A O 1
ATOM 829 N N . TYR A 1 104 ? -0.180 -9.901 -7.212 1.00 88.44 104 TYR A N 1
ATOM 830 C CA . TYR A 1 104 ? -0.563 -8.929 -8.231 1.00 88.44 104 TYR A CA 1
ATOM 831 C C . TYR A 1 104 ? 0.660 -8.500 -9.051 1.00 88.44 104 TYR A C 1
ATOM 833 O O . TYR A 1 104 ? 1.637 -8.012 -8.484 1.00 88.44 104 TYR A O 1
ATOM 841 N N . PRO A 1 105 ? 0.670 -8.646 -10.387 1.00 89.50 105 PRO A N 1
ATOM 842 C CA . PRO A 1 105 ? 1.778 -8.151 -11.196 1.00 89.50 105 PRO A CA 1
ATOM 843 C C . PRO A 1 105 ? 1.860 -6.621 -11.136 1.00 89.50 105 PRO A C 1
ATOM 845 O O . PRO A 1 105 ? 0.836 -5.937 -11.172 1.00 89.50 105 PRO A O 1
ATOM 848 N N . LYS A 1 106 ? 3.080 -6.063 -11.152 1.00 87.12 106 LYS A N 1
ATOM 849 C CA . LYS A 1 106 ? 3.302 -4.602 -11.203 1.00 87.12 106 LYS A CA 1
ATOM 850 C C . LYS A 1 106 ? 2.544 -3.885 -12.329 1.00 87.12 106 LYS A C 1
ATOM 852 O O . LYS A 1 106 ? 2.220 -2.714 -12.183 1.00 87.12 106 LYS A O 1
ATOM 857 N N . ASN A 1 107 ? 2.234 -4.575 -13.431 1.00 89.56 107 ASN A N 1
ATOM 858 C CA . ASN A 1 107 ? 1.491 -3.998 -14.555 1.00 89.56 107 ASN A CA 1
ATOM 859 C C . ASN A 1 107 ? 0.088 -3.529 -14.157 1.00 89.56 107 ASN A C 1
ATOM 861 O O . ASN A 1 107 ? -0.330 -2.474 -14.616 1.00 89.56 107 ASN A O 1
ATOM 865 N N . LEU A 1 108 ? -0.580 -4.224 -13.229 1.00 88.88 108 LEU A N 1
ATOM 866 C CA . LEU A 1 108 ? -1.881 -3.779 -12.721 1.00 88.88 108 LEU A CA 1
ATOM 867 C C . LEU A 1 108 ? -1.782 -2.439 -11.991 1.00 88.88 108 LEU A C 1
ATOM 869 O O . LEU A 1 108 ? -2.706 -1.634 -12.044 1.00 88.88 108 LEU A O 1
ATOM 873 N N . LEU A 1 109 ? -0.652 -2.155 -11.340 1.00 86.94 109 LEU A N 1
ATOM 874 C CA . LEU A 1 109 ? -0.448 -0.841 -10.746 1.00 86.94 109 LEU A CA 1
ATOM 875 C C . LEU A 1 109 ? -0.376 0.252 -11.815 1.00 86.94 109 LEU A C 1
ATOM 877 O O . LEU A 1 109 ? -0.958 1.317 -11.630 1.00 86.94 109 LEU A O 1
ATOM 881 N N . PHE A 1 110 ? 0.311 -0.000 -12.929 1.00 88.31 110 PHE A N 1
ATOM 882 C CA . PHE A 1 110 ? 0.375 0.957 -14.034 1.00 88.31 110 PHE A CA 1
ATOM 883 C C . PHE A 1 110 ? -0.986 1.136 -14.705 1.00 88.31 110 PHE A C 1
ATOM 885 O O . PHE A 1 110 ? -1.394 2.270 -14.932 1.00 88.31 110 PHE A O 1
ATOM 892 N N . ASP A 1 111 ? -1.745 0.057 -14.898 1.00 92.25 111 ASP A N 1
ATOM 893 C CA . ASP A 1 111 ? -3.123 0.144 -15.383 1.00 92.25 111 ASP A CA 1
ATOM 894 C C . ASP A 1 111 ? -4.001 0.980 -14.440 1.00 92.25 111 ASP A C 1
ATOM 896 O O . ASP A 1 111 ? -4.813 1.790 -14.891 1.00 92.25 111 ASP A O 1
ATOM 900 N N . PHE A 1 112 ? -3.804 0.857 -13.122 1.00 87.56 112 PHE A N 1
ATOM 901 C CA . PHE A 1 112 ? -4.485 1.713 -12.154 1.00 87.56 112 PHE A CA 1
ATOM 902 C C . 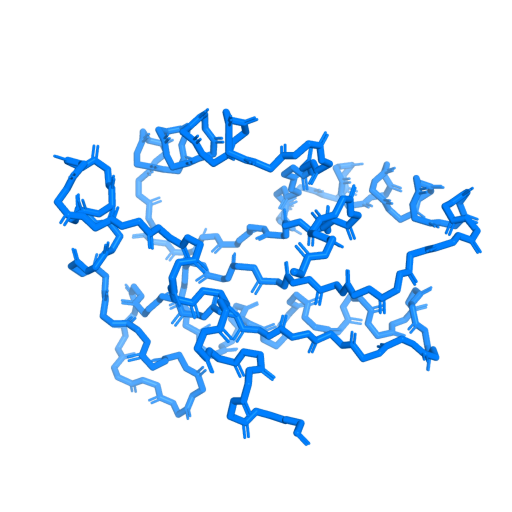PHE A 1 112 ? -4.051 3.170 -12.309 1.00 87.56 112 PHE A C 1
ATOM 904 O O . PHE A 1 112 ? -4.900 4.059 -12.329 1.00 87.56 112 PHE A O 1
ATOM 911 N N . LEU A 1 113 ? -2.752 3.446 -12.453 1.00 87.50 113 LEU A N 1
ATOM 912 C CA . LEU A 1 113 ? -2.237 4.800 -12.674 1.00 87.50 113 LEU A CA 1
ATOM 913 C C . LEU A 1 113 ? -2.762 5.433 -13.970 1.00 87.50 113 LEU A C 1
ATOM 915 O O . LEU A 1 113 ? -2.993 6.641 -13.977 1.00 87.50 113 LEU A O 1
ATOM 919 N N . GLU A 1 114 ? -3.037 4.627 -14.992 1.00 91.56 114 GLU A N 1
ATOM 920 C CA . GLU A 1 114 ? -3.583 5.029 -16.296 1.00 91.56 114 GLU A CA 1
ATOM 921 C C . GLU A 1 114 ? -5.124 5.021 -16.370 1.00 91.56 114 GLU A C 1
ATOM 923 O O . GLU A 1 114 ? -5.678 5.203 -17.449 1.00 91.56 114 GLU A O 1
ATOM 928 N N . ASP A 1 115 ? -5.825 4.820 -15.245 1.00 87.88 115 ASP A N 1
ATOM 929 C CA . ASP A 1 115 ? -7.304 4.779 -15.169 1.00 87.88 115 ASP A CA 1
ATOM 930 C C . ASP A 1 115 ? -7.948 3.626 -15.963 1.00 87.88 115 ASP A C 1
ATOM 932 O O . ASP A 1 115 ? -9.146 3.639 -16.236 1.00 87.88 115 ASP A O 1
ATOM 936 N N . LYS A 1 116 ? -7.175 2.591 -16.306 1.00 91.00 116 LYS A N 1
ATOM 937 C CA . LYS A 1 116 ? -7.678 1.391 -16.992 1.00 91.00 116 LYS A CA 1
ATOM 938 C C . LYS A 1 116 ? -8.366 0.417 -16.045 1.00 91.00 116 LYS A C 1
ATOM 940 O O . LYS A 1 116 ? -9.222 -0.350 -16.476 1.00 91.00 116 LYS A O 1
ATOM 945 N N . ILE A 1 117 ? -7.985 0.438 -14.768 1.00 88.69 117 ILE A N 1
ATOM 946 C CA . ILE A 1 117 ? -8.604 -0.377 -13.722 1.00 88.69 117 ILE A CA 1
ATOM 947 C C . ILE A 1 117 ? -8.918 0.464 -12.489 1.00 88.69 117 ILE A C 1
ATOM 949 O O . ILE A 1 117 ? -8.253 1.464 -12.201 1.00 88.69 117 ILE A O 1
ATOM 953 N N . ASN A 1 118 ? -9.895 0.005 -11.714 1.00 83.56 118 ASN A N 1
ATOM 954 C CA . ASN A 1 118 ? -10.202 0.554 -10.407 1.00 83.56 118 ASN A CA 1
ATOM 955 C C . ASN A 1 118 ? -9.595 -0.335 -9.317 1.00 83.56 118 ASN A C 1
ATOM 957 O O . ASN A 1 118 ? -9.982 -1.489 -9.145 1.00 83.56 118 ASN A O 1
ATOM 961 N N . ILE A 1 119 ? -8.661 0.222 -8.542 1.00 79.06 119 ILE A N 1
ATOM 962 C CA . ILE A 1 119 ? -8.025 -0.480 -7.420 1.00 79.06 119 ILE A CA 1
ATOM 963 C C . ILE A 1 119 ? -9.051 -0.994 -6.403 1.00 79.06 119 ILE A C 1
ATOM 965 O O . ILE A 1 119 ? -8.816 -2.027 -5.791 1.00 79.06 119 ILE A O 1
ATOM 969 N N . MET A 1 120 ? -10.204 -0.329 -6.252 1.00 77.81 120 MET A N 1
ATOM 970 C CA . MET A 1 120 ? -11.257 -0.759 -5.325 1.00 77.81 120 MET A CA 1
ATOM 971 C C . MET A 1 120 ? -11.901 -2.079 -5.716 1.00 77.81 120 MET A C 1
ATOM 973 O O . MET A 1 120 ? -12.338 -2.802 -4.825 1.00 77.81 120 MET A O 1
ATOM 977 N N . ASP A 1 121 ? -11.937 -2.399 -7.008 1.00 82.75 121 ASP A N 1
ATOM 978 C CA . ASP A 1 121 ? -12.461 -3.679 -7.476 1.00 82.75 121 ASP A CA 1
ATOM 979 C C . ASP A 1 121 ? -11.509 -4.805 -7.057 1.00 82.75 121 ASP A C 1
ATOM 981 O O . ASP A 1 121 ? -11.957 -5.830 -6.558 1.00 82.75 121 ASP A O 1
ATOM 985 N N . ILE A 1 122 ? -10.193 -4.561 -7.133 1.00 81.56 122 ILE A N 1
ATOM 986 C CA . ILE A 1 122 ? -9.172 -5.475 -6.599 1.00 81.56 122 ILE A CA 1
ATOM 987 C C . ILE A 1 122 ? -9.357 -5.653 -5.089 1.00 81.56 122 ILE A C 1
ATOM 989 O O . ILE A 1 122 ? -9.458 -6.779 -4.618 1.00 81.56 122 ILE A O 1
ATOM 993 N N . ILE A 1 123 ? -9.457 -4.548 -4.336 1.00 78.62 123 ILE A N 1
ATOM 994 C CA . ILE A 1 123 ? -9.637 -4.592 -2.873 1.00 78.62 123 ILE A CA 1
ATOM 995 C C . ILE A 1 123 ? -10.874 -5.408 -2.492 1.00 78.62 123 ILE A C 1
ATOM 997 O O . ILE A 1 123 ? -10.845 -6.180 -1.536 1.00 78.62 123 ILE A O 1
ATOM 1001 N N . LYS A 1 124 ? -11.975 -5.199 -3.214 1.00 78.69 124 LYS A N 1
ATOM 1002 C CA . LYS A 1 124 ? -13.248 -5.850 -2.933 1.00 78.69 124 LYS A CA 1
ATOM 1003 C C . LYS A 1 124 ? -13.197 -7.344 -3.246 1.00 78.69 124 LYS A C 1
ATOM 1005 O O . LYS A 1 124 ? -13.652 -8.119 -2.414 1.00 78.69 124 LYS A O 1
ATOM 1010 N N . ASN A 1 125 ? -12.631 -7.728 -4.387 1.00 81.12 125 A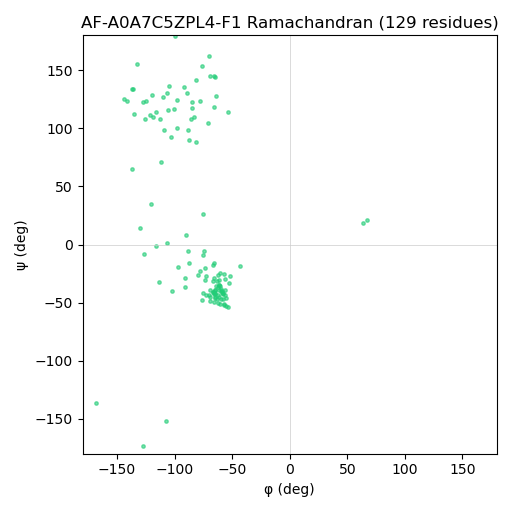SN A N 1
ATOM 1011 C CA . ASN A 1 125 ? -12.524 -9.133 -4.773 1.00 81.12 125 ASN A CA 1
ATOM 1012 C C . ASN A 1 125 ? -11.649 -9.918 -3.782 1.00 81.12 125 ASN A C 1
ATOM 1014 O O . ASN A 1 125 ? -12.093 -10.945 -3.284 1.00 81.12 125 ASN A O 1
ATOM 1018 N N . ASP A 1 126 ? -10.475 -9.390 -3.409 1.00 79.19 126 ASP A N 1
ATOM 1019 C CA . ASP A 1 126 ? -9.602 -10.011 -2.392 1.00 79.19 126 ASP A CA 1
ATOM 1020 C C . ASP A 1 126 ? -10.337 -10.175 -1.051 1.00 79.19 126 ASP A C 1
ATOM 1022 O O . ASP A 1 126 ? -10.255 -11.208 -0.391 1.00 79.19 126 ASP A O 1
ATOM 1026 N N . TYR A 1 127 ? -11.091 -9.152 -0.641 1.00 77.50 127 TYR A N 1
ATOM 1027 C CA . TYR A 1 127 ? -11.852 -9.200 0.604 1.00 77.50 127 TYR A CA 1
ATOM 1028 C C . TYR A 1 127 ? -12.967 -10.256 0.585 1.00 77.50 127 TYR A C 1
ATOM 1030 O O . TYR A 1 127 ? -13.205 -10.893 1.611 1.00 77.50 127 TYR A O 1
ATOM 1038 N N . GLU A 1 128 ? -13.658 -10.423 -0.546 1.00 79.62 128 GLU A N 1
ATOM 1039 C CA . GLU A 1 128 ? -14.725 -11.418 -0.723 1.00 79.62 128 GLU A CA 1
ATOM 1040 C C . GLU A 1 128 ? -14.181 -12.851 -0.837 1.00 79.62 128 GLU A C 1
ATOM 1042 O O . GLU A 1 128 ? -14.848 -13.779 -0.402 1.00 79.62 128 GLU A O 1
ATOM 1047 N N . GLU A 1 129 ? -12.973 -13.062 -1.367 1.00 76.56 129 GLU A N 1
ATOM 1048 C CA . GLU A 1 129 ? -12.345 -14.394 -1.392 1.00 76.56 129 GLU A CA 1
ATOM 1049 C C . GLU A 1 129 ? -11.847 -14.845 -0.005 1.00 76.56 129 GLU A C 1
ATOM 1051 O O . GLU A 1 129 ? -11.775 -16.041 0.283 1.00 76.56 129 GLU A O 1
ATOM 1056 N N . GLU A 1 130 ? -11.512 -13.898 0.876 1.00 69.25 130 GLU A N 1
ATOM 1057 C CA . GLU A 1 130 ? -10.987 -14.171 2.218 1.00 69.25 130 GLU A CA 1
ATOM 1058 C C . GLU A 1 130 ? -12.054 -14.352 3.323 1.00 69.25 130 GLU A C 1
ATOM 1060 O O . GLU A 1 130 ? -11.667 -14.625 4.473 1.00 69.25 130 GLU A O 1
ATOM 1065 N N . ASN A 1 131 ? -13.351 -14.141 3.046 1.00 61.78 131 ASN A N 1
ATOM 1066 C CA . ASN A 1 131 ? -14.442 -14.185 4.041 1.00 61.78 131 ASN A CA 1
ATOM 1067 C C . ASN A 1 131 ? -15.720 -14.833 3.500 1.00 61.78 131 ASN A C 1
ATOM 1069 O O . ASN A 1 131 ? -16.367 -15.551 4.295 1.00 61.78 131 ASN A O 1
#

Nearest PDB structures (foldseek):
  1ujn-assembly1_A  TM=5.748E-01  e=1.267E-02  Thermus thermophilus HB8
  1ujn-assembly1_B  TM=5.835E-01  e=2.419E-02  Thermus thermophilus HB8
  8stc-assembly3_E  TM=5.272E-01  e=4.618E-02  Lactiplantibacillus plantarum WCFS1
  6fvj-assembly8_H  TM=4.836E-01  e=7.746E-02  Mycobacterium tuberculosis
  7o62-assembly1_D  TM=4.244E-01  e=1.516E+00  Desulfotalea psychrophila LSv54

pLDDT: mean 74.88, std 10.95, range [42.69, 92.25]

Mean predicted aligned error: 6.81 Å

Secondary structure (DSSP, 8-state):
---TT---EEEESS--HHHHHHHHHHHHHH-SS----BTT-HHHHHHHHHHHHH-TT---EEEEEEE-HHHHHHHHHHHHTT-TTS-EEEEEEE-SS--SS--EEHHHHHHHHTTSS-HHHHHHHHHHHT-

Radius of gyration: 13.83 Å; Cα contacts (8 Å, |Δi|>4): 186; chains: 1; bounding box: 32×27×36 Å

Solvent-accessible surface area (backbone atoms only — not comparable to full-atom values): 7546 Å² total; per-residue (Å²): 133,89,68,65,46,34,47,35,39,40,42,67,58,90,58,58,72,64,62,53,52,51,50,51,58,55,49,52,77,73,34,84,31,64,51,82,28,52,71,88,40,66,66,47,40,52,56,46,56,57,51,54,76,67,53,88,74,70,83,49,36,39,36,39,29,41,13,33,46,72,54,47,52,54,52,49,57,60,44,50,79,71,43,80,86,60,73,70,45,78,49,28,29,26,56,57,71,96,50,92,72,23,78,41,56,46,64,60,56,51,34,36,75,68,68,74,44,63,67,65,60,54,55,48,52,57,55,61,76,76,107

Foldseek 3Di:
DCLQAEEEEEEDDPDDPVLVVLLQVLVCVVYNDYQYAHLVDPVSLVVVLVVVVVPPDRQAYEYEYEEAPVRVVSVVVSCCVRVVPHDYQYAAEYPDPDYDPRDHHCVVSVCVSVVVDDVVVVVVVSVVVVD